Protein AF-A0AAW1WC44-F1 (afdb_monomer_lite)

Radius of gyration: 23.89 Å; chains: 1; bounding box: 43×51×65 Å

Secondary structure (DSSP, 8-state):
-GGGGS-GGGTTTSTT-TTSHHHHHHHHHHHHHHHH-GGGGGSTTT-SHHHHHHHHHHHHHHHHHHHHHHHHHHHTT--SS--GGGGSTTHHHHHIIIIIS-PPPP-TTS---HHHHHHHHHHHHHTTTTHHHHHHTTTT--SSPPP--

Foldseek 3Di:
DQVVPDDCVQQLVPVLDCPTSNVVSVLVVLVVCQVVVPPLCVDCVRNSNNCSVVVSVVCNVPVNVVSVVQVVCVVVVNHPDHDCLCVALLVLVVCCLCPVLVQDDDDPVDPDDPVVSVVSVVVCVVVVVCVVSVVSSCVPPPPDDDDPD

Organism: Rubus argutus (NCBI:txid59490)

pLDDT: mean 94.94, std 4.25, range [62.88, 98.38]

Sequence (149 aa):
MVVEREYLFAYIDDPCSATYPLMQRLRQVLVEHALTNGENERNANTSIFQKITAFEEELKTILPKEVESARAAYESGNAAIPNRIVECRSYPLYKFVREELGGEFLTGEKVRSPGEECDKVFTAMCQGNINDPILDCLSGWNGEPLPIC

Structure (mmCIF, N/CA/C/O backbone):
data_AF-A0AAW1WC44-F1
#
_entry.id   AF-A0AAW1WC44-F1
#
loop_
_atom_site.group_PDB
_atom_site.id
_atom_site.type_symbol
_atom_site.label_atom_id
_atom_site.label_alt_id
_atom_site.label_comp_id
_atom_site.label_asym_id
_atom_site.label_entity_id
_atom_site.label_seq_id
_atom_site.pdbx_PDB_ins_code
_atom_site.Cartn_x
_atom_site.Cartn_y
_atom_site.Cartn_z
_atom_site.occupancy
_atom_site.B_iso_or_equiv
_atom_site.auth_seq_id
_atom_site.auth_comp_id
_atom_site.auth_asym_id
_atom_site.auth_atom_id
_atom_site.pdbx_PDB_model_num
ATOM 1 N N . MET A 1 1 ? 11.957 -11.197 -10.329 1.00 62.88 1 MET A N 1
ATOM 2 C CA . MET A 1 1 ? 11.967 -10.099 -11.327 1.00 62.88 1 MET A CA 1
ATOM 3 C C . MET A 1 1 ? 12.592 -8.847 -10.704 1.00 62.88 1 MET A C 1
ATOM 5 O O . MET A 1 1 ? 12.589 -8.761 -9.485 1.00 62.88 1 MET A O 1
ATOM 9 N N . VAL A 1 2 ? 13.153 -7.902 -11.478 1.00 79.38 2 VAL A N 1
ATOM 10 C CA . VAL A 1 2 ? 13.825 -6.684 -10.945 1.00 79.38 2 VAL A CA 1
ATOM 11 C C . VAL A 1 2 ? 12.949 -5.938 -9.936 1.00 79.38 2 VAL A C 1
ATOM 13 O O . VAL A 1 2 ? 13.399 -5.617 -8.846 1.00 79.38 2 VAL A O 1
ATOM 16 N N . VAL A 1 3 ? 11.673 -5.768 -10.278 1.00 88.31 3 VAL A N 1
ATOM 17 C CA . VAL A 1 3 ? 10.680 -5.052 -9.467 1.00 88.31 3 VAL A CA 1
ATOM 18 C C . VAL A 1 3 ? 10.415 -5.730 -8.115 1.00 88.31 3 VAL A C 1
ATOM 20 O O . VAL A 1 3 ? 10.217 -5.046 -7.123 1.00 88.31 3 VAL A O 1
ATOM 23 N N . GLU A 1 4 ? 10.470 -7.064 -8.037 1.00 88.88 4 GLU A N 1
ATOM 24 C CA . GLU A 1 4 ? 10.186 -7.821 -6.800 1.00 88.88 4 GLU A CA 1
ATOM 25 C C . GLU A 1 4 ? 11.280 -7.679 -5.735 1.00 88.88 4 GLU A C 1
ATOM 27 O O . GLU A 1 4 ? 11.060 -8.019 -4.575 1.00 88.88 4 GLU A O 1
ATOM 32 N N . ARG A 1 5 ? 12.478 -7.239 -6.134 1.00 90.75 5 ARG A N 1
ATOM 33 C CA . ARG A 1 5 ? 13.624 -7.060 -5.231 1.00 90.75 5 ARG A CA 1
ATOM 34 C C . ARG A 1 5 ? 13.776 -5.623 -4.745 1.00 90.75 5 ARG A C 1
ATOM 36 O O . ARG A 1 5 ? 14.633 -5.373 -3.904 1.00 90.75 5 ARG A O 1
ATOM 43 N N . GLU A 1 6 ? 12.972 -4.706 -5.270 1.00 93.06 6 GLU A N 1
ATOM 44 C CA . GLU A 1 6 ? 13.013 -3.295 -4.911 1.00 93.06 6 GLU A CA 1
ATOM 45 C C . GLU A 1 6 ? 11.878 -2.959 -3.944 1.00 93.06 6 GLU A C 1
ATOM 47 O O . GLU A 1 6 ? 10.740 -3.410 -4.091 1.00 93.06 6 GLU A O 1
ATOM 52 N N . TYR A 1 7 ? 12.183 -2.145 -2.936 1.00 95.31 7 TYR A N 1
ATOM 53 C CA . TYR A 1 7 ? 11.177 -1.690 -1.985 1.00 95.31 7 TYR A CA 1
ATOM 54 C C . TYR A 1 7 ? 10.245 -0.677 -2.659 1.00 95.31 7 TYR A C 1
ATOM 56 O O . TYR A 1 7 ? 10.695 0.383 -3.086 1.00 95.31 7 TYR A O 1
ATOM 64 N N . LEU A 1 8 ? 8.943 -0.981 -2.716 1.00 95.69 8 LEU A N 1
ATOM 65 C CA . LEU A 1 8 ? 7.930 -0.149 -3.384 1.00 95.69 8 LEU A CA 1
ATOM 66 C C . LEU A 1 8 ? 7.976 1.321 -2.932 1.00 95.69 8 LEU A C 1
ATOM 68 O O . LEU A 1 8 ? 8.073 2.231 -3.750 1.00 95.69 8 LEU A O 1
ATOM 72 N N . PHE A 1 9 ? 7.977 1.557 -1.619 1.00 96.38 9 PHE A N 1
ATOM 73 C CA . PHE A 1 9 ? 7.971 2.908 -1.048 1.00 96.38 9 PHE A CA 1
ATOM 74 C C . PHE A 1 9 ? 9.294 3.674 -1.201 1.00 96.38 9 PHE A C 1
ATOM 76 O O . PHE A 1 9 ? 9.379 4.810 -0.756 1.00 96.38 9 PHE A O 1
ATOM 83 N N . ALA A 1 10 ? 10.322 3.077 -1.813 1.00 97.00 10 ALA A N 1
ATOM 84 C CA . ALA A 1 10 ? 11.554 3.782 -2.157 1.00 97.00 10 ALA A CA 1
ATOM 85 C C . ALA A 1 10 ? 11.477 4.499 -3.516 1.00 97.00 10 ALA A C 1
ATOM 87 O O . ALA A 1 10 ? 12.437 5.171 -3.889 1.00 97.00 10 ALA A O 1
ATOM 88 N N . TYR A 1 11 ? 10.394 4.303 -4.280 1.00 96.75 11 TYR A N 1
ATOM 89 C CA . TYR A 1 11 ? 10.230 4.953 -5.579 1.00 96.75 11 TYR A CA 1
ATOM 90 C C . TYR A 1 11 ? 8.806 5.383 -5.935 1.00 96.75 11 TYR A C 1
ATOM 92 O O . TYR A 1 11 ? 8.640 6.135 -6.885 1.00 96.75 11 TYR A O 1
ATOM 100 N N . ILE A 1 12 ? 7.770 4.861 -5.274 1.00 97.19 12 ILE A N 1
ATOM 101 C CA . ILE A 1 12 ? 6.393 4.956 -5.784 1.00 97.19 12 ILE A CA 1
ATOM 102 C C . ILE A 1 12 ? 5.801 6.375 -5.789 1.00 97.19 12 ILE A C 1
ATOM 104 O O . ILE A 1 12 ? 4.823 6.610 -6.491 1.00 97.19 12 ILE A O 1
ATOM 108 N N . ASP A 1 13 ? 6.380 7.311 -5.036 1.00 96.19 13 ASP A N 1
ATOM 109 C CA . ASP A 1 13 ? 6.012 8.730 -5.042 1.00 96.19 13 ASP A CA 1
ATOM 110 C C . ASP A 1 13 ? 6.471 9.464 -6.316 1.00 96.19 13 ASP A C 1
ATOM 112 O O . ASP A 1 13 ? 5.796 10.389 -6.763 1.00 96.19 13 ASP A O 1
ATOM 116 N N . ASP A 1 14 ? 7.556 9.004 -6.947 1.00 97.25 14 ASP A N 1
ATOM 117 C CA . ASP A 1 14 ? 7.973 9.399 -8.298 1.00 97.25 14 ASP A CA 1
ATOM 118 C C . ASP A 1 14 ? 8.565 8.184 -9.048 1.00 97.25 14 ASP A C 1
ATOM 120 O O . ASP A 1 14 ? 9.789 8.024 -9.164 1.00 97.25 14 ASP A O 1
ATOM 124 N N . PRO A 1 15 ? 7.712 7.279 -9.572 1.00 96.31 15 PRO A N 1
ATOM 125 C CA . PRO A 1 15 ? 8.136 5.959 -10.038 1.00 96.31 15 PRO A CA 1
ATOM 126 C C . PRO A 1 15 ? 9.033 6.000 -11.279 1.00 96.31 15 PRO A C 1
ATOM 128 O O . PRO A 1 15 ? 9.680 5.003 -11.605 1.00 96.31 15 PRO A O 1
ATOM 131 N N . CYS A 1 16 ? 9.100 7.140 -11.968 1.00 96.69 16 CYS A N 1
ATOM 132 C CA . CYS A 1 16 ? 9.930 7.321 -13.153 1.00 96.69 16 CYS A CA 1
ATOM 133 C C . CYS A 1 16 ? 11.116 8.271 -12.932 1.00 96.69 16 CYS A C 1
ATOM 135 O O . CYS A 1 16 ? 11.813 8.612 -13.896 1.00 96.69 16 CYS A O 1
ATOM 137 N N . SER A 1 17 ? 11.394 8.652 -11.682 1.00 96.94 17 SER A N 1
ATOM 138 C CA . SER A 1 17 ? 12.595 9.400 -11.328 1.00 96.94 17 SER A CA 1
ATOM 139 C C . SER A 1 17 ? 13.858 8.631 -11.718 1.00 96.94 17 SER A C 1
ATOM 141 O O . SER A 1 17 ? 14.072 7.480 -11.333 1.00 96.94 17 SER A O 1
ATOM 143 N N . ALA A 1 18 ? 14.756 9.292 -12.451 1.00 94.38 18 ALA A N 1
ATOM 144 C CA . ALA A 1 18 ? 16.023 8.701 -12.878 1.00 94.38 18 ALA A CA 1
ATOM 145 C C . ALA A 1 18 ? 16.987 8.413 -11.710 1.00 94.38 18 ALA A C 1
ATOM 147 O O . ALA A 1 18 ? 17.933 7.638 -11.878 1.00 94.38 18 ALA A O 1
ATOM 148 N N . THR A 1 19 ? 16.775 9.044 -10.551 1.00 95.12 19 THR A N 1
ATOM 149 C CA . THR A 1 19 ? 17.585 8.844 -9.343 1.00 95.12 19 THR A CA 1
ATOM 150 C C . THR A 1 19 ? 17.009 7.775 -8.419 1.00 95.12 19 THR A C 1
ATOM 152 O O . THR A 1 19 ? 17.685 7.390 -7.466 1.00 95.12 19 THR A O 1
ATOM 155 N N . TYR A 1 20 ? 15.803 7.272 -8.699 1.00 97.25 20 TYR A N 1
ATOM 156 C CA . TYR A 1 20 ? 15.144 6.267 -7.874 1.00 97.25 20 TYR A CA 1
ATOM 157 C C . TYR A 1 20 ? 15.485 4.833 -8.295 1.00 97.25 20 TYR A C 1
ATOM 159 O O . TYR A 1 20 ? 15.812 4.583 -9.464 1.00 97.25 20 TYR A O 1
ATOM 167 N N . PRO A 1 21 ? 15.403 3.868 -7.353 1.00 96.50 21 PRO A N 1
ATOM 168 C CA . PRO A 1 21 ? 15.865 2.504 -7.587 1.00 96.50 21 PRO A CA 1
ATOM 169 C C . PRO A 1 21 ? 15.198 1.821 -8.782 1.00 96.50 21 PRO A C 1
ATOM 171 O O . PRO A 1 21 ? 15.879 1.121 -9.529 1.00 96.50 21 PRO A O 1
ATOM 174 N N . LEU A 1 22 ? 13.903 2.059 -9.025 1.00 96.25 22 LEU A N 1
ATOM 175 C CA . LEU A 1 22 ? 13.181 1.404 -10.117 1.00 96.25 22 LEU A CA 1
ATOM 176 C C . LEU A 1 22 ? 13.819 1.698 -11.485 1.00 96.25 22 LEU A C 1
ATOM 178 O O . LEU A 1 22 ? 14.224 0.771 -12.188 1.00 96.25 22 LEU A O 1
ATOM 182 N N . MET A 1 23 ? 13.971 2.975 -11.845 1.00 96.12 23 MET A N 1
ATOM 183 C CA . MET A 1 23 ? 14.546 3.358 -13.140 1.00 96.12 23 MET A CA 1
ATOM 184 C C . MET A 1 23 ? 16.027 2.994 -13.247 1.00 96.12 23 MET A C 1
ATOM 186 O O . MET A 1 23 ? 16.470 2.539 -14.302 1.00 96.12 23 MET A O 1
ATOM 190 N N . GLN A 1 24 ? 16.796 3.137 -12.163 1.00 95.25 24 GLN A N 1
ATOM 191 C CA . GLN A 1 24 ? 18.207 2.738 -12.142 1.00 95.25 24 GLN A CA 1
ATOM 192 C C . GLN A 1 24 ? 18.376 1.246 -12.432 1.00 95.25 24 GLN A C 1
ATOM 194 O O . GLN A 1 24 ? 19.228 0.863 -13.234 1.00 95.25 24 GLN A O 1
ATOM 199 N N . ARG A 1 25 ? 17.545 0.403 -11.813 1.00 95.25 25 ARG A N 1
ATOM 200 C CA . ARG A 1 25 ? 17.623 -1.052 -11.947 1.00 95.25 25 ARG A CA 1
ATOM 201 C C . ARG A 1 25 ? 17.092 -1.555 -13.275 1.00 95.25 25 ARG A C 1
ATOM 203 O O . ARG A 1 25 ? 17.718 -2.429 -13.868 1.00 95.25 25 ARG A O 1
ATOM 210 N N . LEU A 1 26 ? 15.984 -0.997 -13.766 1.00 95.56 26 LEU A N 1
ATOM 211 C CA . LEU A 1 26 ? 15.480 -1.315 -15.103 1.00 95.56 26 LEU A CA 1
ATOM 212 C C . LEU A 1 26 ? 16.537 -0.991 -16.163 1.00 95.56 26 LEU A C 1
ATOM 214 O O . LEU A 1 26 ? 16.865 -1.850 -16.982 1.00 95.56 26 LEU A O 1
ATOM 218 N N . ARG A 1 27 ? 17.148 0.198 -16.087 1.00 95.50 27 ARG A N 1
ATOM 219 C CA . ARG A 1 27 ? 18.246 0.583 -16.978 1.00 95.50 27 ARG A CA 1
ATOM 220 C C . ARG A 1 27 ? 19.442 -0.350 -16.844 1.00 95.50 27 ARG A C 1
ATOM 222 O O . ARG A 1 27 ? 19.947 -0.818 -17.859 1.00 95.50 27 ARG A O 1
ATOM 229 N N . GLN A 1 28 ? 19.880 -0.640 -15.618 1.00 94.69 28 GLN A N 1
ATOM 230 C CA . GLN A 1 28 ? 21.003 -1.543 -15.364 1.00 94.69 28 GLN A CA 1
ATOM 231 C C . GLN A 1 28 ? 20.781 -2.901 -16.040 1.00 94.69 28 GLN A C 1
ATOM 233 O O . GLN A 1 28 ? 21.649 -3.357 -16.778 1.00 94.69 28 GLN A O 1
ATOM 238 N N . VAL A 1 29 ? 19.608 -3.511 -15.854 1.00 95.19 29 VAL A N 1
ATOM 239 C CA . VAL A 1 29 ? 19.299 -4.814 -16.452 1.00 95.19 29 VAL A CA 1
ATOM 240 C C . VAL A 1 29 ? 19.276 -4.750 -17.974 1.00 95.19 29 VAL A C 1
ATOM 242 O O . VAL A 1 29 ? 19.832 -5.638 -18.617 1.00 95.19 29 VAL A O 1
ATOM 245 N N . LEU A 1 30 ? 18.691 -3.708 -18.568 1.00 95.12 30 LEU A N 1
ATOM 246 C CA . LEU A 1 30 ? 18.689 -3.550 -20.025 1.00 95.12 30 LEU A CA 1
ATOM 247 C C . LEU A 1 30 ? 20.104 -3.347 -20.586 1.00 95.12 30 LEU A C 1
ATOM 249 O O . LEU A 1 30 ? 20.437 -3.923 -21.619 1.00 95.12 30 LEU A O 1
ATOM 253 N N . VAL A 1 31 ? 20.956 -2.588 -19.892 1.00 95.50 31 VAL A N 1
ATOM 254 C CA . VAL A 1 31 ? 22.364 -2.396 -20.273 1.00 95.50 31 VAL A CA 1
ATOM 255 C C . VAL A 1 31 ? 23.150 -3.702 -20.150 1.00 95.50 31 VAL A C 1
ATOM 257 O O . VAL A 1 31 ? 23.874 -4.055 -21.075 1.00 95.50 31 VAL A O 1
ATOM 260 N N . GLU A 1 32 ? 22.991 -4.458 -19.062 1.00 94.81 32 GLU A N 1
ATOM 261 C CA . GLU A 1 32 ? 23.637 -5.768 -18.884 1.00 94.81 32 GLU A CA 1
ATOM 262 C C . GLU A 1 32 ? 23.239 -6.757 -19.995 1.00 94.81 32 GLU A C 1
ATOM 264 O O . GLU A 1 32 ? 24.090 -7.472 -20.536 1.00 94.81 32 GLU A O 1
ATOM 269 N N . HIS A 1 33 ? 21.966 -6.753 -20.404 1.00 94.06 33 HIS A N 1
ATOM 270 C CA . HIS A 1 33 ? 21.505 -7.558 -21.537 1.00 94.06 33 HIS A CA 1
ATOM 271 C C . HIS A 1 33 ? 22.083 -7.058 -22.865 1.00 94.06 33 HIS A C 1
ATOM 273 O O . HIS A 1 33 ? 22.531 -7.869 -23.669 1.00 94.06 33 HIS A O 1
ATOM 279 N N . ALA A 1 34 ? 22.149 -5.743 -23.088 1.00 93.75 34 ALA A N 1
ATOM 280 C CA . ALA A 1 34 ? 22.760 -5.179 -24.292 1.00 93.75 34 ALA A CA 1
ATOM 281 C C . ALA A 1 34 ? 24.247 -5.562 -24.421 1.00 93.75 34 ALA A C 1
ATOM 283 O O . ALA A 1 34 ? 24.699 -5.945 -25.499 1.00 93.75 34 ALA A O 1
ATOM 284 N N . LEU A 1 35 ? 25.001 -5.542 -23.314 1.00 92.88 35 LEU A N 1
ATOM 285 C CA . LEU A 1 35 ? 26.416 -5.936 -23.284 1.00 92.88 35 LEU A CA 1
ATOM 286 C C . LEU A 1 35 ? 26.640 -7.416 -23.631 1.00 92.88 35 LEU A C 1
ATOM 288 O O . LEU A 1 35 ? 27.712 -7.779 -24.112 1.00 92.88 35 LEU A O 1
ATOM 292 N N . THR A 1 36 ? 25.637 -8.267 -23.411 1.00 94.44 36 THR A N 1
ATOM 293 C CA . THR A 1 36 ? 25.692 -9.709 -23.702 1.00 94.44 36 THR A CA 1
ATOM 294 C C . THR A 1 36 ? 24.989 -10.094 -25.013 1.00 94.44 36 THR A C 1
ATOM 296 O O . THR A 1 36 ? 25.030 -11.259 -25.404 1.00 94.44 36 THR A O 1
ATOM 299 N N . ASN A 1 37 ? 24.416 -9.127 -25.746 1.00 91.81 37 ASN A N 1
ATOM 300 C CA . ASN A 1 37 ? 23.620 -9.348 -26.964 1.00 91.81 37 ASN A CA 1
ATOM 301 C C . ASN A 1 37 ? 24.461 -9.581 -28.247 1.00 91.81 37 ASN A C 1
ATOM 303 O O . ASN A 1 37 ? 23.923 -9.909 -29.306 1.00 91.81 37 ASN A O 1
ATOM 307 N N . GLY A 1 38 ? 25.792 -9.453 -28.173 1.00 91.06 38 GLY A N 1
ATOM 308 C CA . GLY A 1 38 ? 26.721 -9.849 -29.242 1.00 91.06 38 GLY A CA 1
ATOM 309 C C . GLY A 1 38 ? 26.478 -9.153 -30.591 1.00 91.06 38 GLY A C 1
ATOM 310 O O . GLY A 1 38 ? 26.306 -7.938 -30.657 1.00 91.06 38 GLY A O 1
ATOM 311 N N . GLU A 1 39 ? 26.472 -9.921 -31.688 1.00 88.25 39 GLU A N 1
ATOM 312 C CA . GLU A 1 39 ? 26.267 -9.397 -33.054 1.00 88.25 39 GLU A CA 1
ATOM 313 C C . GLU A 1 39 ? 24.872 -8.782 -33.265 1.00 88.25 39 GLU A C 1
ATOM 315 O O . GLU A 1 39 ? 24.722 -7.868 -34.077 1.00 88.25 39 GLU A O 1
ATOM 320 N N . ASN A 1 40 ? 23.861 -9.208 -32.498 1.00 87.19 40 ASN A N 1
ATOM 321 C CA . ASN A 1 40 ? 22.516 -8.628 -32.571 1.00 87.19 40 ASN A CA 1
ATOM 322 C C . ASN A 1 40 ? 22.498 -7.165 -32.110 1.00 87.19 40 ASN A C 1
ATOM 324 O O . ASN A 1 40 ? 21.632 -6.402 -32.534 1.00 87.19 40 ASN A O 1
ATOM 328 N N . GLU A 1 41 ? 23.467 -6.737 -31.301 1.00 91.94 41 GLU A N 1
ATOM 329 C CA . GLU A 1 41 ? 23.567 -5.343 -30.870 1.00 91.94 41 GLU A CA 1
ATOM 330 C C . GLU A 1 41 ? 24.036 -4.410 -32.001 1.00 91.94 41 GLU A C 1
ATOM 332 O O . GLU A 1 41 ? 23.794 -3.206 -31.957 1.00 91.94 41 GLU A O 1
ATOM 337 N N . ARG A 1 42 ? 24.663 -4.952 -33.059 1.00 84.25 42 ARG A N 1
ATOM 338 C CA . ARG A 1 42 ? 25.130 -4.170 -34.220 1.00 84.25 42 ARG A CA 1
ATOM 339 C C . ARG A 1 42 ? 24.018 -3.824 -35.205 1.00 84.25 42 ARG A C 1
ATOM 341 O O . ARG A 1 42 ? 24.182 -2.915 -36.016 1.00 84.25 42 ARG A O 1
ATOM 348 N N . ASN A 1 43 ? 22.903 -4.547 -35.160 1.00 88.44 43 ASN A N 1
ATOM 349 C CA . ASN A 1 43 ? 21.743 -4.275 -35.995 1.00 88.44 43 ASN A CA 1
ATOM 350 C C . ASN A 1 43 ? 20.735 -3.436 -35.202 1.00 88.44 43 ASN A C 1
ATOM 352 O O . ASN A 1 43 ? 20.237 -3.865 -34.165 1.00 88.44 43 ASN A O 1
ATOM 356 N N . ALA A 1 44 ? 20.402 -2.251 -35.714 1.00 84.12 44 ALA A N 1
ATOM 357 C CA . ALA A 1 44 ? 19.487 -1.313 -35.062 1.00 84.12 44 ALA A CA 1
ATOM 358 C C . ALA A 1 44 ? 18.109 -1.923 -34.732 1.00 84.12 44 ALA A C 1
ATOM 360 O O . ALA A 1 44 ? 17.484 -1.563 -33.737 1.00 84.12 44 ALA A O 1
ATOM 361 N N . ASN A 1 45 ? 17.646 -2.900 -35.519 1.00 87.69 45 ASN A N 1
ATOM 362 C CA . ASN A 1 45 ? 16.360 -3.559 -35.283 1.00 87.69 45 ASN A CA 1
ATOM 363 C C . ASN A 1 45 ? 16.381 -4.491 -34.058 1.00 87.69 45 ASN A C 1
ATOM 365 O O . ASN A 1 45 ? 15.339 -4.716 -33.432 1.00 87.69 45 ASN A O 1
ATOM 369 N N . THR A 1 46 ? 17.553 -5.023 -33.706 1.00 87.31 46 THR A N 1
ATOM 370 C CA . THR A 1 46 ? 17.757 -6.001 -32.623 1.00 87.31 46 THR A CA 1
ATOM 371 C C . THR A 1 46 ? 18.579 -5.458 -31.453 1.00 87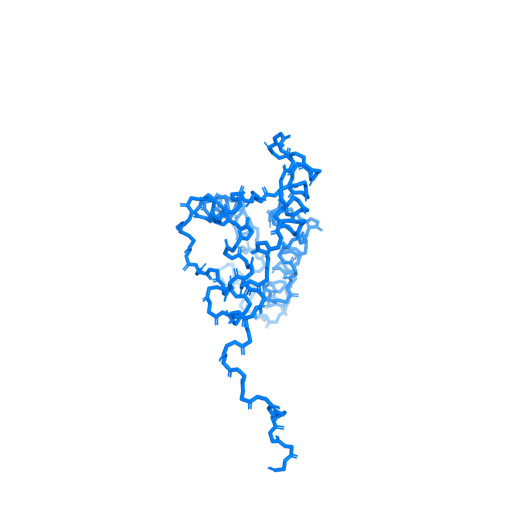.31 46 THR A C 1
ATOM 373 O O . THR A 1 46 ? 18.664 -6.127 -30.425 1.00 87.31 46 THR A O 1
ATOM 376 N N . SER A 1 47 ? 19.134 -4.249 -31.581 1.00 92.44 47 SER A N 1
ATOM 377 C CA . SER A 1 47 ? 19.850 -3.548 -30.516 1.00 92.44 47 SER A CA 1
ATOM 378 C C . SER A 1 47 ? 18.926 -3.264 -29.337 1.00 92.44 47 SER A C 1
ATOM 380 O O . SER A 1 47 ? 17.847 -2.683 -29.489 1.00 92.44 47 SER A O 1
ATOM 382 N N . ILE A 1 48 ? 19.364 -3.678 -28.150 1.00 93.50 48 ILE A N 1
ATOM 383 C CA . ILE A 1 48 ? 18.673 -3.396 -26.892 1.00 93.50 48 ILE A CA 1
ATOM 384 C C . ILE A 1 48 ? 19.023 -1.981 -26.442 1.00 93.50 48 ILE A C 1
ATOM 386 O O . ILE A 1 48 ? 18.128 -1.230 -26.059 1.00 93.50 48 ILE A O 1
ATOM 390 N N . PHE A 1 49 ? 20.296 -1.584 -26.550 1.00 92.81 49 PHE A N 1
ATOM 391 C CA . PHE A 1 49 ? 20.785 -0.291 -26.074 1.00 92.81 49 PHE A CA 1
ATOM 392 C C . PHE A 1 49 ? 20.062 0.880 -26.747 1.00 92.81 49 PHE A C 1
ATOM 394 O O . PHE A 1 49 ? 19.642 1.820 -26.074 1.00 92.81 49 PHE A O 1
ATOM 401 N N . GLN A 1 50 ? 19.834 0.793 -28.062 1.00 92.25 50 GLN A N 1
ATOM 402 C CA . GLN A 1 50 ? 19.109 1.822 -28.815 1.00 92.25 50 GLN A CA 1
ATOM 403 C C . GLN A 1 50 ? 17.629 1.938 -28.413 1.00 92.25 50 GLN A C 1
ATOM 405 O O . GLN A 1 50 ? 17.026 2.991 -28.608 1.00 92.25 50 GLN A O 1
ATOM 410 N N . LYS A 1 51 ? 17.040 0.886 -27.829 1.00 94.94 51 LYS A N 1
ATOM 411 C CA . LYS A 1 51 ? 15.631 0.861 -27.405 1.00 94.94 51 LYS A CA 1
ATOM 412 C C . LYS A 1 51 ? 15.416 1.318 -25.963 1.00 94.94 51 LYS A C 1
ATOM 414 O O . LYS A 1 51 ? 14.277 1.601 -25.606 1.00 94.94 51 LYS A O 1
ATOM 419 N N . ILE A 1 52 ? 16.473 1.436 -25.150 1.00 94.81 52 ILE A N 1
ATOM 420 C CA . ILE A 1 52 ? 16.365 1.824 -23.731 1.00 94.81 52 ILE A CA 1
ATOM 421 C C . ILE A 1 52 ? 15.662 3.174 -23.588 1.00 94.81 52 ILE A C 1
ATOM 423 O O . ILE A 1 52 ? 14.716 3.289 -22.817 1.00 94.81 52 ILE A O 1
ATOM 427 N N . THR A 1 53 ? 16.073 4.185 -24.359 1.00 94.81 53 THR A N 1
ATOM 428 C CA . THR A 1 53 ? 15.464 5.520 -24.280 1.00 94.81 53 THR A CA 1
ATOM 429 C C . THR A 1 53 ? 13.984 5.491 -24.650 1.00 94.81 53 THR A C 1
ATOM 431 O O . THR A 1 53 ? 13.177 6.080 -23.943 1.00 94.81 53 THR A O 1
ATOM 434 N N . ALA A 1 54 ? 13.612 4.773 -25.714 1.00 95.81 54 ALA A N 1
ATOM 435 C CA . ALA A 1 54 ? 12.211 4.648 -26.114 1.00 95.81 54 ALA A CA 1
ATOM 436 C C . ALA A 1 54 ? 11.369 3.958 -25.028 1.00 95.81 54 ALA A C 1
ATOM 438 O O . ALA A 1 54 ? 10.289 4.438 -24.701 1.00 95.81 54 ALA A O 1
ATOM 439 N N . PHE A 1 55 ? 11.898 2.890 -24.423 1.00 96.06 55 PHE A N 1
ATOM 440 C CA . PHE A 1 55 ? 11.259 2.199 -23.304 1.00 96.06 55 PHE A CA 1
ATOM 441 C C . PHE A 1 55 ? 11.069 3.111 -22.084 1.00 96.06 55 PHE A C 1
ATOM 443 O O . PHE A 1 55 ? 9.983 3.150 -21.514 1.00 96.06 55 PHE A O 1
ATOM 450 N N . GLU A 1 56 ? 12.102 3.858 -21.679 1.00 96.25 56 GLU A N 1
ATOM 451 C CA . GLU A 1 56 ? 12.007 4.766 -20.530 1.00 96.25 56 GLU A CA 1
ATOM 452 C C . GLU A 1 56 ? 10.995 5.893 -20.766 1.00 96.25 56 GLU A C 1
ATOM 454 O O . GLU A 1 56 ? 10.253 6.243 -19.849 1.00 96.25 56 GLU A O 1
ATOM 459 N N . GLU A 1 57 ? 10.944 6.452 -21.978 1.00 96.81 57 GLU A N 1
ATOM 460 C CA . GLU A 1 57 ? 9.963 7.480 -22.335 1.00 96.81 57 GLU A CA 1
ATOM 461 C C . GLU A 1 57 ? 8.537 6.924 -22.360 1.00 96.81 57 GLU A C 1
ATOM 463 O O . GLU A 1 57 ? 7.633 7.533 -21.794 1.00 96.81 57 GLU A O 1
ATOM 468 N N . GLU A 1 58 ? 8.319 5.738 -22.929 1.00 97.12 58 GLU A N 1
ATOM 469 C CA . GLU A 1 58 ? 7.000 5.101 -22.914 1.00 97.12 58 GLU A CA 1
ATOM 470 C C . GLU A 1 58 ? 6.550 4.792 -21.477 1.00 97.12 58 GLU A C 1
ATOM 472 O O . GLU A 1 58 ? 5.432 5.138 -21.083 1.00 97.12 58 GLU A O 1
ATOM 477 N N . LEU A 1 59 ? 7.449 4.255 -20.646 1.00 96.88 59 LEU A N 1
ATOM 478 C CA . LEU A 1 59 ? 7.165 3.955 -19.245 1.00 96.88 59 LEU A CA 1
ATOM 479 C C . LEU A 1 59 ? 6.777 5.214 -18.456 1.00 96.88 59 LEU A C 1
ATOM 481 O O . LEU A 1 59 ? 5.797 5.177 -17.712 1.00 96.88 59 LEU A O 1
ATOM 485 N N . LYS A 1 60 ? 7.467 6.344 -18.674 1.00 96.88 60 LYS A N 1
ATOM 486 C CA . LYS A 1 60 ? 7.127 7.650 -18.073 1.00 96.88 60 LYS A CA 1
ATOM 487 C C . LYS A 1 60 ? 5.717 8.124 -18.416 1.00 96.88 60 LYS A C 1
ATOM 489 O O . LYS A 1 60 ? 5.098 8.818 -17.614 1.00 96.88 60 LYS A O 1
ATOM 494 N N . THR A 1 61 ? 5.194 7.768 -19.590 1.00 96.88 61 THR A N 1
ATOM 495 C CA . THR A 1 61 ? 3.850 8.202 -20.011 1.00 96.88 61 THR A CA 1
ATOM 496 C C . THR A 1 61 ? 2.712 7.376 -19.408 1.00 96.88 61 THR A C 1
ATOM 498 O O . THR A 1 61 ? 1.583 7.877 -19.317 1.00 96.88 61 THR A O 1
ATOM 501 N N . ILE A 1 62 ? 3.001 6.133 -19.005 1.00 97.75 62 ILE A N 1
ATOM 502 C CA . ILE A 1 62 ? 2.008 5.141 -18.572 1.00 97.75 62 ILE A CA 1
ATOM 503 C C . ILE A 1 62 ? 2.076 4.916 -17.060 1.00 97.75 62 ILE A C 1
ATOM 505 O O . ILE A 1 62 ? 1.061 5.042 -16.375 1.00 97.75 62 ILE A O 1
ATOM 509 N N . LEU A 1 63 ? 3.263 4.620 -16.523 1.00 97.25 63 LEU A N 1
ATOM 510 C CA . LEU A 1 63 ? 3.424 4.112 -15.160 1.00 97.25 63 LEU A CA 1
ATOM 511 C C . LEU A 1 63 ? 2.846 5.041 -14.077 1.00 97.25 63 LEU A C 1
ATOM 513 O O . LEU A 1 63 ? 2.128 4.527 -13.222 1.00 97.25 63 LEU A O 1
ATOM 517 N N . PRO A 1 64 ? 3.047 6.375 -14.104 1.00 97.94 64 PRO A N 1
ATOM 518 C CA . PRO A 1 64 ? 2.455 7.252 -13.091 1.00 97.94 64 PRO A CA 1
ATOM 519 C C . PRO A 1 64 ? 0.920 7.187 -13.054 1.00 97.94 64 PRO A C 1
ATOM 521 O O . PRO A 1 64 ? 0.323 7.227 -11.982 1.00 97.94 64 PRO A O 1
ATOM 524 N N . LYS A 1 65 ? 0.269 7.033 -14.216 1.00 97.62 65 LYS A N 1
ATOM 525 C CA . LYS A 1 65 ? -1.198 6.947 -14.313 1.00 97.62 65 LYS A CA 1
ATOM 526 C C . LYS A 1 65 ? -1.724 5.620 -13.782 1.00 97.62 65 LYS A C 1
ATOM 528 O O . LYS A 1 65 ? -2.753 5.600 -13.110 1.00 97.62 65 LYS A O 1
ATOM 533 N N . GLU A 1 66 ? -1.024 4.527 -14.071 1.00 97.81 66 GLU A N 1
ATOM 534 C CA . GLU A 1 66 ? -1.372 3.198 -13.561 1.00 97.81 66 GLU A CA 1
ATOM 535 C C . GLU A 1 66 ? -1.206 3.123 -12.037 1.00 97.81 66 GLU A C 1
ATOM 537 O O . GLU A 1 66 ? -2.072 2.587 -11.348 1.00 97.81 66 GLU A O 1
ATOM 542 N N . VAL A 1 67 ? -0.138 3.723 -11.496 1.00 97.38 67 VAL A N 1
ATOM 543 C CA . VAL A 1 67 ? 0.095 3.816 -10.045 1.00 97.38 67 VAL A CA 1
ATOM 544 C C . VAL A 1 67 ? -1.026 4.593 -9.357 1.00 97.38 67 VAL A C 1
ATOM 546 O O . VAL A 1 67 ? -1.597 4.102 -8.382 1.00 97.38 67 VAL A O 1
ATOM 549 N N . GLU A 1 68 ? -1.384 5.763 -9.886 1.00 96.50 68 GLU A N 1
ATOM 550 C CA . GLU A 1 68 ? -2.468 6.575 -9.327 1.00 96.50 68 GLU A CA 1
ATOM 551 C C . GLU A 1 68 ? -3.820 5.853 -9.412 1.00 96.50 68 GLU A C 1
ATOM 553 O O . GLU A 1 68 ? -4.579 5.811 -8.445 1.00 96.50 68 GLU A O 1
ATOM 558 N N . SER A 1 69 ? -4.097 5.191 -10.538 1.00 97.06 69 SER A N 1
ATOM 559 C CA . SER A 1 69 ? -5.326 4.410 -10.718 1.00 97.06 69 SER A CA 1
ATOM 560 C C . SER A 1 69 ? -5.414 3.249 -9.723 1.00 97.06 69 SER A C 1
ATOM 562 O O . SER A 1 69 ? -6.475 3.005 -9.146 1.00 97.06 69 SER A O 1
ATOM 564 N N . ALA A 1 70 ? -4.300 2.556 -9.469 1.00 97.06 70 ALA A N 1
ATOM 565 C CA . ALA A 1 70 ? -4.234 1.494 -8.470 1.00 97.06 70 ALA A CA 1
ATOM 566 C C . ALA A 1 70 ? -4.448 2.029 -7.043 1.00 97.06 70 ALA A C 1
ATOM 568 O O . ALA A 1 70 ? -5.148 1.394 -6.249 1.00 97.06 70 ALA A O 1
ATOM 569 N N . ARG A 1 71 ? -3.897 3.207 -6.721 1.00 95.62 71 ARG A N 1
ATOM 570 C CA . ARG A 1 71 ? -4.118 3.875 -5.431 1.00 95.62 71 ARG A CA 1
ATOM 571 C C . ARG A 1 71 ? -5.582 4.278 -5.245 1.00 95.62 71 ARG A C 1
ATOM 573 O O . ARG A 1 71 ? -6.170 3.943 -4.220 1.00 95.62 71 ARG A O 1
ATOM 580 N N . ALA A 1 72 ? -6.203 4.892 -6.248 1.00 96.00 72 ALA A N 1
ATOM 581 C CA . ALA A 1 72 ? -7.621 5.251 -6.213 1.00 96.00 72 ALA A CA 1
ATOM 582 C C . ALA A 1 72 ? -8.538 4.016 -6.088 1.00 96.00 72 ALA A C 1
ATOM 584 O O . ALA A 1 72 ? -9.535 4.026 -5.357 1.00 96.00 72 ALA A O 1
ATOM 585 N N . ALA A 1 73 ? -8.191 2.912 -6.757 1.00 96.88 73 ALA A N 1
ATOM 586 C CA . ALA A 1 73 ? -8.894 1.641 -6.602 1.00 96.88 73 ALA A CA 1
ATOM 587 C C . ALA A 1 73 ? -8.789 1.110 -5.163 1.00 96.88 73 ALA A C 1
ATOM 589 O O . ALA A 1 73 ? -9.786 0.662 -4.600 1.00 96.88 73 ALA A O 1
ATOM 590 N N . TYR A 1 74 ? -7.614 1.217 -4.536 1.00 95.00 74 TYR A N 1
ATOM 591 C CA . TYR A 1 74 ? -7.430 0.854 -3.132 1.00 95.00 74 TYR A CA 1
ATOM 592 C C . TYR A 1 74 ? -8.267 1.727 -2.188 1.00 95.00 74 TYR A C 1
ATOM 594 O O . TYR A 1 74 ? -8.993 1.199 -1.347 1.00 95.00 74 TYR A O 1
ATOM 602 N N . GLU A 1 75 ? -8.226 3.048 -2.355 1.00 93.06 75 GLU A N 1
ATOM 603 C CA . GLU A 1 75 ? -8.952 3.993 -1.497 1.00 93.06 75 GLU A CA 1
ATOM 604 C C . GLU A 1 75 ? -10.479 3.881 -1.634 1.00 93.06 75 GLU A C 1
ATOM 606 O O . GLU A 1 75 ? -11.202 4.104 -0.663 1.00 93.06 75 GLU A O 1
ATOM 611 N N . SER A 1 76 ? -10.979 3.472 -2.805 1.00 93.75 76 SER A N 1
ATOM 612 C CA . SER A 1 76 ? -12.406 3.196 -3.041 1.00 93.75 76 SER A CA 1
ATOM 613 C C . SER A 1 76 ? -12.860 1.791 -2.618 1.00 93.75 76 SER A C 1
ATOM 615 O O . SER A 1 76 ? -14.028 1.452 -2.802 1.00 93.75 76 SER A O 1
ATOM 617 N N . GLY A 1 77 ? -11.963 0.966 -2.062 1.00 92.69 77 GLY A N 1
ATOM 618 C CA . GLY A 1 77 ? -12.267 -0.403 -1.629 1.00 92.69 77 GLY A CA 1
ATOM 619 C C . GLY A 1 77 ? -12.324 -1.442 -2.757 1.00 92.69 77 GLY A C 1
ATOM 620 O O . GLY A 1 77 ? -12.715 -2.579 -2.515 1.00 92.69 77 GLY A O 1
ATOM 621 N N . ASN A 1 78 ? -11.905 -1.082 -3.973 1.00 94.50 78 ASN A N 1
ATOM 622 C CA . ASN A 1 78 ? -11.912 -1.930 -5.172 1.00 94.50 78 ASN A CA 1
ATOM 623 C C . ASN A 1 78 ? -10.495 -2.361 -5.585 1.00 94.50 78 ASN A C 1
ATOM 625 O O . ASN A 1 78 ? -10.180 -2.458 -6.773 1.00 94.50 78 ASN A O 1
ATOM 629 N N . ALA A 1 79 ? -9.609 -2.579 -4.610 1.00 94.62 79 ALA A N 1
ATOM 630 C CA . ALA A 1 79 ? -8.242 -3.011 -4.876 1.00 94.62 79 ALA A CA 1
ATOM 631 C C . ALA A 1 79 ? -8.224 -4.336 -5.658 1.00 94.62 79 ALA A C 1
ATOM 633 O O . ALA A 1 79 ? -8.935 -5.279 -5.313 1.00 94.62 79 ALA A O 1
ATOM 634 N N . ALA A 1 80 ? -7.354 -4.436 -6.667 1.00 94.31 80 ALA A N 1
ATOM 635 C CA . ALA A 1 80 ? -7.204 -5.658 -7.465 1.00 94.31 80 ALA A CA 1
ATOM 636 C C . ALA A 1 80 ? -6.759 -6.870 -6.626 1.00 94.31 80 ALA A C 1
ATOM 638 O O . ALA A 1 80 ? -7.092 -8.010 -6.942 1.00 94.31 80 ALA A O 1
ATOM 639 N N . ILE A 1 81 ? -5.997 -6.616 -5.559 1.00 94.94 81 ILE A N 1
ATOM 640 C CA . ILE A 1 81 ? -5.558 -7.625 -4.599 1.00 94.94 81 ILE A CA 1
ATOM 641 C C . ILE A 1 81 ? -6.211 -7.290 -3.253 1.00 94.94 81 ILE A C 1
ATOM 643 O O . ILE A 1 81 ? -5.989 -6.186 -2.745 1.00 94.94 81 ILE A O 1
ATOM 647 N N . PRO A 1 82 ? -6.996 -8.208 -2.661 1.00 94.81 82 PRO A N 1
ATOM 648 C CA . PRO A 1 82 ? -7.657 -7.955 -1.390 1.00 94.81 82 PRO A CA 1
ATOM 649 C C . PRO A 1 82 ? -6.642 -7.828 -0.249 1.00 94.81 82 PRO A C 1
ATOM 651 O O . PRO A 1 82 ? -5.547 -8.401 -0.277 1.00 94.81 82 PRO A O 1
ATOM 654 N N . ASN A 1 83 ? -7.021 -7.086 0.792 1.00 96.38 83 ASN A N 1
ATOM 655 C CA . ASN A 1 83 ? -6.195 -6.955 1.983 1.00 96.38 83 ASN A CA 1
ATOM 656 C C . ASN A 1 83 ? -6.115 -8.301 2.722 1.00 96.38 83 ASN A C 1
ATOM 658 O O . ASN A 1 83 ? -7.116 -8.810 3.224 1.00 96.38 83 ASN A O 1
ATOM 662 N N . ARG A 1 84 ? -4.902 -8.848 2.840 1.00 97.56 84 ARG A N 1
ATOM 663 C CA . ARG A 1 84 ? -4.641 -10.159 3.460 1.00 97.56 84 ARG A CA 1
ATOM 664 C C . ARG A 1 84 ? -5.076 -10.250 4.919 1.00 97.56 84 ARG A C 1
ATOM 666 O O . ARG A 1 84 ? -5.263 -11.354 5.420 1.00 97.56 84 ARG A O 1
ATOM 673 N N . ILE A 1 85 ? -5.238 -9.115 5.604 1.00 97.69 85 ILE A N 1
ATOM 674 C CA . ILE A 1 85 ? -5.706 -9.103 6.992 1.00 97.69 85 ILE A CA 1
ATOM 675 C C . ILE A 1 85 ? -7.066 -9.787 7.147 1.00 97.69 85 ILE A C 1
ATOM 677 O O . ILE A 1 85 ? -7.298 -10.374 8.192 1.00 97.69 85 ILE A O 1
ATOM 681 N N . VAL A 1 86 ? -7.917 -9.773 6.112 1.00 96.00 86 VAL A N 1
ATOM 682 C CA . VAL A 1 86 ? -9.249 -10.407 6.117 1.00 96.00 86 VAL A CA 1
ATOM 683 C C . VAL A 1 86 ? -9.161 -11.928 6.293 1.00 96.00 86 VAL A C 1
ATOM 685 O O . VAL A 1 86 ? -10.059 -12.542 6.859 1.00 96.00 86 VAL A O 1
ATOM 688 N N . GLU A 1 87 ? -8.056 -12.539 5.867 1.00 96.38 87 GLU A N 1
ATOM 689 C CA . GLU A 1 87 ? -7.811 -13.983 5.979 1.00 96.38 87 GLU A CA 1
ATOM 690 C C . GLU A 1 87 ? -6.976 -14.351 7.219 1.00 96.38 87 GLU A C 1
ATOM 692 O O . GLU A 1 87 ? -6.597 -15.506 7.415 1.00 96.38 87 GLU A O 1
ATOM 697 N N . CYS A 1 88 ? -6.649 -13.376 8.068 1.00 97.62 88 CYS A N 1
ATOM 698 C CA . CYS A 1 88 ? -5.789 -13.575 9.228 1.00 97.62 88 CYS A CA 1
ATOM 699 C C . CYS A 1 88 ? -6.603 -13.769 10.512 1.00 97.62 88 CYS A C 1
ATOM 701 O O . CYS A 1 88 ? -7.639 -13.146 10.719 1.00 97.62 88 CYS A O 1
ATOM 703 N N . ARG A 1 89 ? -6.060 -14.548 11.459 1.00 97.50 89 ARG A N 1
ATOM 704 C CA . ARG A 1 89 ? -6.633 -14.670 12.816 1.00 97.50 89 ARG A CA 1
ATOM 705 C C . ARG A 1 89 ? -6.714 -13.331 13.551 1.00 97.50 89 ARG A C 1
ATOM 707 O O . ARG A 1 89 ? -7.556 -13.172 14.414 1.00 97.50 89 ARG A O 1
ATOM 714 N N . SER A 1 90 ? -5.864 -12.369 13.196 1.00 97.88 90 SER A N 1
ATOM 715 C CA . SER A 1 90 ? -5.868 -11.006 13.738 1.00 97.88 90 SER A CA 1
ATOM 716 C C . SER A 1 90 ? -6.920 -10.080 13.112 1.00 97.88 90 SER A C 1
ATOM 718 O O . SER A 1 90 ? -7.003 -8.916 13.511 1.00 97.88 90 SER A O 1
ATOM 720 N N . TYR A 1 91 ? -7.724 -10.557 12.151 1.00 98.31 91 TYR A N 1
ATOM 721 C CA . TYR A 1 91 ? -8.771 -9.755 11.514 1.00 98.31 91 TYR A CA 1
ATOM 722 C C . TYR A 1 91 ? -9.750 -9.102 12.504 1.00 98.31 91 TYR A C 1
ATOM 724 O O . TYR A 1 91 ? -10.028 -7.920 12.304 1.00 98.31 91 TYR A O 1
ATOM 732 N N . PRO A 1 92 ? -10.226 -9.767 13.582 1.00 98.38 92 PRO A N 1
ATOM 733 C CA . PRO A 1 92 ? -11.165 -9.155 14.525 1.00 98.38 92 PRO A CA 1
ATOM 734 C C . PRO A 1 92 ? -10.661 -7.829 15.107 1.00 98.38 92 PRO A C 1
ATOM 736 O O . PRO A 1 92 ? -11.414 -6.863 15.176 1.00 98.38 92 PRO A O 1
ATOM 739 N N . LEU A 1 93 ? -9.365 -7.726 15.425 1.00 98.12 93 LEU A N 1
ATOM 740 C CA . LEU A 1 93 ? -8.767 -6.476 15.907 1.00 98.12 93 LEU A CA 1
ATOM 741 C C . LEU A 1 93 ? -8.698 -5.393 14.830 1.00 98.12 93 LEU A C 1
ATOM 743 O O . LEU A 1 93 ? -8.981 -4.226 15.103 1.00 98.12 93 LEU A O 1
ATOM 747 N N . TYR A 1 94 ? -8.321 -5.762 13.604 1.00 98.12 94 TYR A N 1
ATOM 748 C CA . TYR A 1 94 ? -8.305 -4.814 12.490 1.00 98.12 94 TYR A CA 1
ATOM 749 C C . TYR A 1 94 ? -9.712 -4.288 12.205 1.00 98.12 94 TYR A C 1
ATOM 751 O O . TYR A 1 94 ? -9.898 -3.079 12.087 1.00 98.12 94 TYR A O 1
ATOM 759 N N . LYS A 1 95 ? -10.696 -5.189 12.145 1.00 97.81 95 LYS A N 1
ATOM 760 C CA . LYS A 1 95 ? -12.107 -4.877 11.940 1.00 97.81 95 LYS A CA 1
ATOM 761 C C . LYS A 1 95 ? -12.650 -3.972 13.044 1.00 97.81 95 LYS A C 1
ATOM 763 O O . LYS A 1 95 ? -13.243 -2.945 12.736 1.00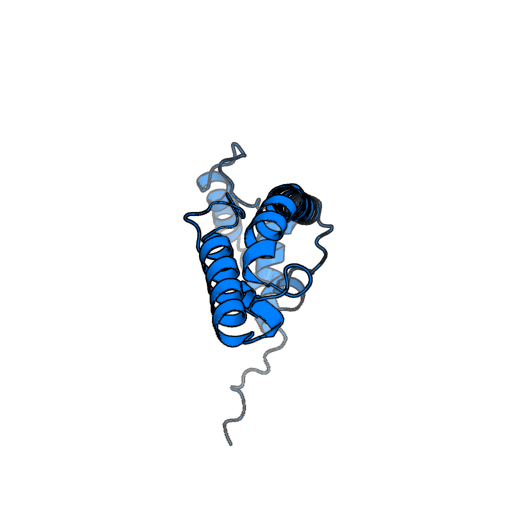 97.81 95 LYS A O 1
ATOM 768 N N . PHE A 1 96 ? -12.380 -4.292 14.306 1.00 98.06 96 PHE A N 1
ATOM 769 C CA . PHE A 1 96 ? -12.779 -3.466 15.444 1.00 98.06 96 PHE A CA 1
ATOM 770 C C . PHE A 1 96 ? -12.286 -2.020 15.296 1.00 98.06 96 PHE A C 1
ATOM 772 O O . PHE A 1 96 ? -13.068 -1.075 15.357 1.00 98.06 96 PHE A O 1
ATOM 779 N N . VAL A 1 97 ? -10.995 -1.826 15.010 1.00 97.81 97 VAL A N 1
ATOM 780 C CA . VAL A 1 97 ? -10.434 -0.475 14.865 1.00 97.81 97 VAL A CA 1
ATOM 781 C C . VAL A 1 97 ? -10.940 0.223 13.599 1.00 97.81 97 VAL A C 1
ATOM 783 O O . VAL A 1 97 ? -11.274 1.402 13.652 1.00 97.81 97 VAL A O 1
ATOM 786 N N . ARG A 1 98 ? -10.977 -0.463 12.452 1.00 96.88 98 ARG A N 1
ATOM 787 C CA . ARG A 1 98 ? -11.257 0.159 11.146 1.00 96.88 98 ARG A CA 1
ATOM 788 C C . ARG A 1 98 ? -12.738 0.323 10.839 1.00 96.88 98 ARG A C 1
ATOM 790 O O . ARG A 1 98 ? -13.116 1.345 10.277 1.00 96.88 98 ARG A O 1
ATOM 797 N N . GLU A 1 99 ? -13.556 -0.655 11.197 1.00 95.75 99 GLU A N 1
ATOM 798 C CA . GLU A 1 99 ? -14.979 -0.692 10.863 1.00 95.75 99 GLU A CA 1
ATOM 799 C C . GLU A 1 99 ? -15.836 -0.243 12.053 1.00 95.75 99 GLU A C 1
ATOM 801 O O . GLU A 1 99 ? -16.658 0.656 11.900 1.00 95.75 99 GLU A O 1
ATOM 806 N N . GLU A 1 100 ? -15.623 -0.800 13.249 1.00 96.44 100 GLU A N 1
ATOM 807 C CA . GLU A 1 100 ? -16.506 -0.541 14.401 1.00 96.44 100 GLU A CA 1
ATOM 808 C C . GLU A 1 100 ? -16.229 0.812 15.067 1.00 96.44 100 GLU A C 1
ATOM 810 O O . GLU A 1 100 ? -17.156 1.571 15.347 1.00 96.44 100 GLU A O 1
ATOM 815 N N . LEU A 1 101 ? -14.954 1.153 15.274 1.00 97.00 101 LEU A N 1
ATOM 816 C CA . LEU A 1 101 ? -14.551 2.464 15.796 1.00 97.00 101 LEU A CA 1
ATOM 817 C C . LEU A 1 101 ? -14.457 3.546 14.707 1.00 97.00 101 LEU A C 1
ATOM 819 O O . LEU A 1 101 ? -14.216 4.715 15.020 1.00 97.00 101 LEU A O 1
ATOM 823 N N . GLY A 1 102 ? -14.620 3.176 13.430 1.00 95.88 102 GLY A N 1
ATOM 824 C CA . GLY A 1 102 ? -14.472 4.092 12.296 1.00 95.88 102 GLY A CA 1
ATOM 825 C C . GLY A 1 102 ? -13.066 4.689 12.203 1.00 95.88 102 GLY A C 1
ATOM 826 O O . GLY A 1 102 ? -12.906 5.898 12.004 1.00 95.88 102 GLY A O 1
ATOM 827 N N . GLY A 1 103 ? -12.045 3.867 12.449 1.00 94.56 103 GLY A N 1
ATOM 828 C CA . GLY A 1 103 ? -10.654 4.290 12.455 1.00 94.56 103 GLY A CA 1
ATOM 829 C C . GLY A 1 103 ? -10.105 4.499 11.045 1.00 94.56 103 GLY A C 1
ATOM 830 O O . GLY A 1 103 ? -10.027 3.557 10.255 1.00 94.56 103 GLY A O 1
ATOM 831 N N . GLU A 1 104 ? -9.638 5.701 10.729 1.00 94.19 104 GLU A N 1
ATOM 832 C CA . GLU A 1 104 ? -9.201 6.060 9.373 1.00 94.19 104 GLU A CA 1
ATOM 833 C C . GLU A 1 104 ? -7.712 5.757 9.119 1.00 94.19 104 GLU A C 1
ATOM 835 O O . GLU A 1 104 ? -6.890 5.669 10.038 1.00 94.19 104 GLU A O 1
ATOM 840 N N . PHE A 1 105 ? -7.336 5.592 7.846 1.00 94.38 105 PHE A N 1
ATOM 841 C CA . PHE A 1 105 ? -5.925 5.586 7.455 1.00 94.38 105 PHE A CA 1
ATOM 842 C C . PHE A 1 105 ? -5.374 7.017 7.489 1.00 94.38 105 PHE A C 1
ATOM 844 O O . PHE A 1 105 ? -5.938 7.920 6.868 1.00 94.38 105 PHE A O 1
ATOM 851 N N . LEU A 1 106 ? -4.274 7.212 8.216 1.00 95.94 106 LEU A N 1
ATOM 852 C CA . LEU A 1 106 ? -3.652 8.519 8.397 1.00 95.94 106 LEU A CA 1
ATOM 853 C C . LEU A 1 106 ? -2.774 8.861 7.192 1.00 95.94 106 LEU A C 1
ATOM 855 O O . LEU A 1 106 ? -1.889 8.097 6.815 1.00 95.94 106 LEU A O 1
ATOM 859 N N . THR A 1 107 ? -3.010 10.033 6.615 1.00 95.38 107 THR A N 1
ATOM 860 C CA . THR A 1 107 ? -2.255 10.581 5.484 1.00 95.38 107 THR A CA 1
ATOM 861 C C . THR A 1 107 ? -2.151 12.094 5.634 1.00 95.38 107 THR A C 1
ATOM 863 O O . THR A 1 107 ? -3.075 12.726 6.147 1.00 95.38 107 THR A O 1
ATOM 866 N N . GLY A 1 108 ? -1.048 12.681 5.162 1.00 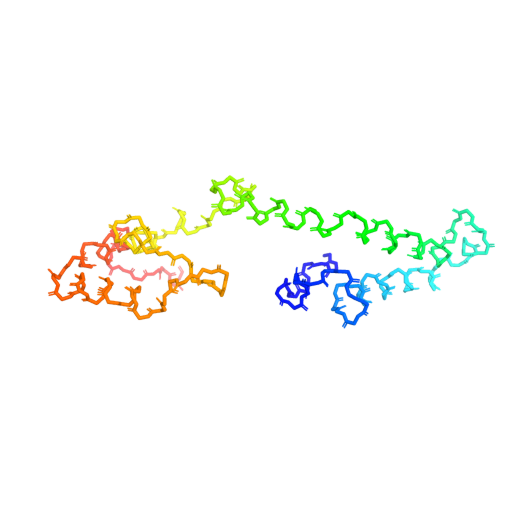96.31 108 GLY A N 1
ATOM 867 C CA . GLY A 1 108 ? -0.864 14.137 5.127 1.00 96.31 108 GLY A CA 1
ATOM 868 C C . GLY A 1 108 ? -1.798 14.860 4.148 1.00 96.31 108 GLY A C 1
ATOM 869 O O . GLY A 1 108 ? -1.888 16.081 4.177 1.00 96.31 108 GLY A O 1
ATOM 870 N N . GLU A 1 109 ? -2.512 14.117 3.301 1.00 94.06 109 GLU A N 1
ATOM 871 C CA . GLU A 1 109 ? -3.534 14.644 2.386 1.00 94.06 109 GLU A CA 1
ATOM 872 C C . GLU A 1 109 ? -4.867 14.948 3.096 1.00 94.06 109 GLU A C 1
ATOM 874 O O . GLU A 1 109 ? -5.732 15.622 2.536 1.00 94.06 109 GLU A O 1
ATOM 879 N N . LYS A 1 110 ? -5.052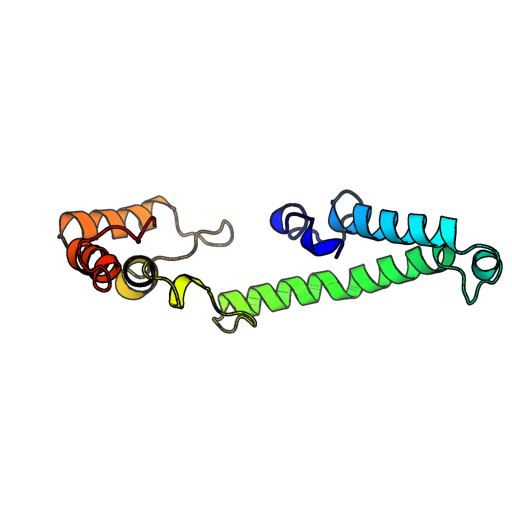 14.460 4.331 1.00 94.38 110 LYS A N 1
ATOM 880 C CA . LYS A 1 110 ? -6.260 14.659 5.142 1.00 94.38 110 LYS A CA 1
ATOM 881 C C . LYS A 1 110 ? -5.948 15.472 6.397 1.00 94.38 110 LYS A C 1
ATOM 883 O O . LYS A 1 110 ? -4.814 15.548 6.853 1.00 94.38 110 LYS A O 1
ATOM 888 N N . VAL A 1 111 ? -6.992 16.050 6.991 1.00 95.75 111 VAL A N 1
ATOM 889 C CA . VAL A 1 111 ? -6.883 16.880 8.207 1.00 95.75 111 VAL A CA 1
ATOM 890 C C . VAL A 1 111 ? -6.883 16.078 9.514 1.00 95.75 111 VAL A C 1
ATOM 892 O O . VAL A 1 111 ? -6.615 16.648 10.568 1.00 95.75 111 VAL A O 1
ATOM 895 N N . ARG A 1 112 ? -7.202 14.777 9.463 1.00 95.44 112 ARG A N 1
ATOM 896 C CA . ARG A 1 112 ? -7.314 13.910 10.644 1.00 95.44 112 ARG A CA 1
ATOM 897 C C . ARG A 1 112 ? -5.956 13.750 11.325 1.00 95.44 112 ARG A C 1
ATOM 899 O O . ARG A 1 112 ? -4.993 13.312 10.697 1.00 95.44 112 ARG A O 1
ATOM 906 N N . SER A 1 113 ? -5.893 14.048 12.619 1.00 96.88 113 SER A N 1
ATOM 907 C CA . SER A 1 113 ? -4.673 13.889 13.407 1.00 96.88 113 SER A CA 1
ATOM 908 C C . SER A 1 113 ? -4.519 12.468 13.971 1.00 96.88 113 SER A C 1
ATOM 910 O O . SER A 1 113 ? -5.512 11.783 14.228 1.00 96.88 113 SER A O 1
ATOM 912 N N . PRO A 1 114 ? -3.280 12.020 14.251 1.00 97.75 114 PRO A N 1
ATOM 913 C CA . PRO A 1 114 ? -3.056 10.750 14.940 1.00 97.75 114 PRO A CA 1
ATOM 914 C C . PRO A 1 114 ? -3.703 10.687 16.331 1.00 97.75 114 PRO A C 1
ATOM 916 O O . PRO A 1 114 ? -4.147 9.622 16.747 1.00 97.75 114 PRO A O 1
ATOM 919 N N . GLY A 1 115 ? -3.771 11.821 17.040 1.00 97.88 115 GLY A N 1
ATOM 920 C CA . GLY A 1 115 ? -4.361 11.900 18.379 1.00 97.88 115 GLY A CA 1
ATOM 921 C C . GLY A 1 115 ? -5.844 11.536 18.384 1.00 97.88 115 GLY A C 1
ATOM 922 O O . GLY A 1 115 ? -6.263 10.729 19.204 1.00 97.88 115 GLY A O 1
ATOM 923 N N . GLU A 1 116 ? -6.608 12.031 17.407 1.00 97.06 116 GLU A N 1
ATOM 924 C CA . GLU A 1 116 ? -8.034 11.705 17.268 1.00 97.06 116 GLU A CA 1
ATOM 925 C C . GLU A 1 116 ? -8.281 10.201 17.081 1.00 97.06 116 GLU A C 1
ATOM 927 O O . GLU A 1 116 ? -9.235 9.653 17.630 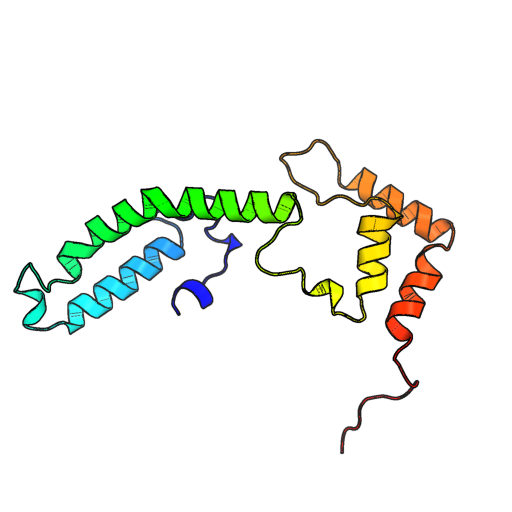1.00 97.06 116 GLU A O 1
ATOM 932 N N . GLU A 1 117 ? -7.422 9.516 16.322 1.00 97.50 117 GLU A N 1
ATOM 933 C CA . GLU A 1 117 ? -7.526 8.066 16.127 1.00 97.50 117 GLU A CA 1
ATOM 934 C C . GLU A 1 117 ? -7.106 7.289 17.385 1.00 97.50 117 GLU A C 1
ATOM 936 O O . GLU A 1 117 ? -7.757 6.310 17.756 1.00 97.50 117 GLU A O 1
ATOM 941 N N . CYS A 1 118 ? -6.066 7.749 18.090 1.00 97.50 118 CYS A N 1
ATOM 942 C CA . CYS A 1 118 ? -5.658 7.180 19.375 1.00 97.50 118 CYS A CA 1
ATOM 943 C C . CYS A 1 118 ? -6.758 7.310 20.437 1.00 97.50 118 CYS A C 1
ATOM 945 O O . CYS A 1 118 ? -7.017 6.343 21.153 1.00 97.50 118 CYS A O 1
ATOM 947 N N . ASP A 1 119 ? -7.427 8.461 20.520 1.00 98.00 119 ASP A N 1
ATOM 948 C CA . ASP A 1 119 ? -8.475 8.727 21.510 1.00 98.00 119 ASP A CA 1
ATOM 949 C C . ASP A 1 119 ? -9.685 7.798 21.331 1.00 98.00 119 ASP A C 1
ATOM 951 O O . ASP A 1 119 ? -10.241 7.318 22.325 1.00 98.00 119 ASP A O 1
ATOM 955 N N . LYS A 1 120 ? -10.063 7.472 20.084 1.00 97.06 120 LYS A N 1
ATOM 956 C CA . LYS A 1 120 ? -11.115 6.480 19.784 1.00 97.06 120 LYS A CA 1
ATOM 957 C C . LYS A 1 120 ? -10.776 5.116 20.386 1.00 97.06 120 LYS A C 1
ATOM 959 O O . LYS A 1 120 ? -11.575 4.542 21.126 1.00 97.06 120 LYS A O 1
ATOM 964 N N . VAL A 1 121 ? -9.576 4.612 20.090 1.00 97.38 121 VAL A N 1
ATOM 965 C CA . VAL A 1 121 ? -9.118 3.298 20.567 1.00 97.38 121 VAL A CA 1
ATOM 966 C C . VAL A 1 121 ? -8.948 3.310 22.083 1.00 97.38 121 VAL A C 1
ATOM 968 O O . VAL A 1 121 ? -9.413 2.393 22.754 1.00 97.38 121 VAL A O 1
ATOM 971 N N . PHE A 1 122 ? -8.346 4.359 22.645 1.00 97.81 122 PHE A N 1
ATOM 972 C CA . PHE A 1 122 ? -8.163 4.514 24.087 1.00 97.81 122 PHE A CA 1
ATOM 973 C C . PHE A 1 122 ? -9.492 4.507 24.840 1.00 97.81 122 PHE A C 1
ATOM 975 O O . PHE A 1 122 ? -9.658 3.746 25.791 1.00 97.81 122 PHE A O 1
ATOM 982 N N . THR A 1 123 ? -10.468 5.279 24.366 1.00 97.75 123 THR A N 1
ATOM 983 C CA . THR A 1 123 ? -11.812 5.308 24.950 1.00 97.75 123 THR A CA 1
ATOM 984 C C . THR A 1 123 ? -12.461 3.924 24.916 1.00 97.75 123 THR A C 1
ATOM 986 O O . THR A 1 123 ? -12.998 3.473 25.928 1.00 97.75 123 THR A O 1
ATOM 989 N N . ALA A 1 124 ? -12.364 3.213 23.789 1.00 97.31 124 ALA A N 1
ATOM 990 C CA . ALA A 1 124 ? -12.921 1.872 23.653 1.00 97.31 124 ALA A CA 1
ATOM 991 C C . ALA A 1 124 ? -12.214 0.843 24.558 1.00 97.31 124 ALA A C 1
ATOM 993 O O . ALA A 1 124 ? -12.868 -0.027 25.136 1.00 97.31 124 ALA A O 1
ATOM 994 N N . MET A 1 125 ? -10.897 0.973 24.747 1.00 96.62 125 MET A N 1
ATOM 995 C CA . MET A 1 125 ? -10.136 0.168 25.708 1.00 96.62 125 MET A CA 1
ATOM 996 C C . MET A 1 125 ? -10.588 0.432 27.147 1.00 96.62 125 MET A C 1
ATOM 998 O O . MET A 1 125 ? -10.835 -0.518 27.886 1.00 96.62 125 MET A O 1
ATOM 1002 N N . CYS A 1 126 ? -10.760 1.697 27.544 1.00 97.50 126 CYS A N 1
ATOM 1003 C CA . CYS A 1 126 ? -11.251 2.057 28.878 1.00 97.50 126 CYS A CA 1
ATOM 1004 C C . CYS A 1 126 ? -12.666 1.528 29.160 1.00 97.50 126 CYS A C 1
ATOM 1006 O O . CYS A 1 126 ? -13.002 1.269 30.312 1.00 97.50 126 CYS A O 1
ATOM 1008 N N . GLN A 1 127 ? -13.483 1.355 28.120 1.00 97.00 127 GLN A N 1
ATOM 1009 C CA . GLN A 1 127 ? -14.825 0.775 28.210 1.00 97.00 127 GLN A CA 1
ATOM 1010 C C . GLN A 1 127 ? -14.826 -0.762 28.200 1.00 97.00 127 GLN A C 1
ATOM 1012 O O . GLN A 1 127 ? -15.866 -1.371 28.425 1.00 97.00 127 GLN A O 1
ATOM 1017 N N . GLY A 1 128 ? -13.674 -1.399 27.962 1.00 96.38 128 GLY A N 1
ATOM 1018 C CA . GLY A 1 128 ? -13.557 -2.854 27.857 1.00 96.38 128 GLY A CA 1
ATOM 1019 C C . GLY A 1 128 ? -14.009 -3.432 26.512 1.00 96.38 128 GLY A C 1
ATOM 1020 O O . GLY A 1 128 ? -13.997 -4.649 26.353 1.00 96.38 128 GLY A O 1
ATOM 1021 N N . ASN A 1 129 ? -14.340 -2.593 25.524 1.00 95.94 129 ASN A N 1
ATOM 1022 C CA . ASN A 1 129 ? -14.856 -3.029 24.217 1.00 95.94 129 ASN A CA 1
ATOM 1023 C C . ASN A 1 129 ? -13.813 -3.798 23.386 1.00 95.94 129 ASN A C 1
ATOM 1025 O O . ASN A 1 129 ? -14.165 -4.478 22.433 1.00 95.94 129 ASN A O 1
ATOM 1029 N N . ILE A 1 130 ? -12.526 -3.697 23.735 1.00 96.19 130 ILE A N 1
ATOM 1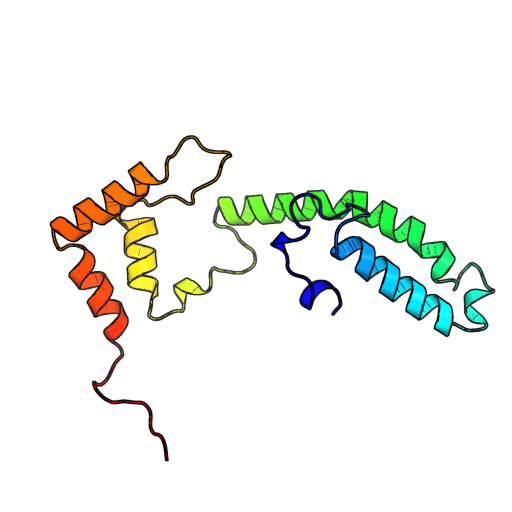030 C CA . ILE A 1 130 ? -11.444 -4.418 23.051 1.00 96.19 130 ILE A CA 1
ATOM 1031 C C . ILE A 1 130 ? -11.353 -5.900 23.458 1.00 96.19 130 ILE A C 1
ATOM 1033 O O . ILE A 1 130 ? -10.689 -6.677 22.775 1.00 96.19 130 ILE A O 1
ATOM 1037 N N . ASN A 1 131 ? -11.991 -6.303 24.563 1.00 95.75 131 ASN A N 1
ATOM 1038 C CA . ASN A 1 131 ? -11.842 -7.651 25.116 1.00 95.75 131 ASN A CA 1
ATOM 1039 C C . ASN A 1 131 ? -12.331 -8.730 24.141 1.00 95.75 131 ASN A C 1
ATOM 1041 O O . ASN A 1 131 ? -11.586 -9.669 23.864 1.00 95.75 131 ASN A O 1
ATOM 1045 N N . ASP A 1 132 ? -13.533 -8.569 23.583 1.00 96.88 132 ASP A N 1
ATOM 1046 C CA . ASP A 1 132 ? -14.112 -9.550 22.659 1.00 96.88 132 ASP A CA 1
ATOM 1047 C C . ASP A 1 132 ? -13.272 -9.687 21.370 1.00 96.88 132 ASP A C 1
ATOM 1049 O O . ASP A 1 132 ? -12.844 -10.806 21.078 1.00 96.88 132 ASP A O 1
ATOM 1053 N N . PRO A 1 133 ? -12.877 -8.598 20.667 1.00 97.31 133 PRO A N 1
ATOM 1054 C CA . PRO A 1 133 ? -11.967 -8.689 19.521 1.00 97.31 133 PRO A CA 1
ATOM 1055 C C . PRO A 1 133 ? -10.641 -9.411 19.806 1.00 97.31 133 PRO A C 1
ATOM 1057 O O . PRO A 1 133 ? -10.122 -10.120 18.941 1.00 97.31 133 PRO A O 1
ATOM 1060 N N . ILE A 1 134 ? -10.065 -9.244 21.005 1.00 96.88 134 ILE A N 1
ATOM 1061 C CA . ILE A 1 134 ? -8.836 -9.952 21.401 1.00 96.88 134 ILE A CA 1
ATOM 1062 C C . ILE A 1 134 ? -9.100 -11.453 21.546 1.00 96.88 134 ILE A C 1
ATOM 1064 O O . ILE A 1 134 ? -8.310 -12.264 21.056 1.00 96.88 134 ILE A O 1
ATOM 1068 N N . LEU A 1 135 ? -10.189 -11.832 22.217 1.00 97.44 135 LEU A N 1
ATOM 1069 C CA . LEU A 1 135 ? -10.544 -13.235 22.427 1.00 97.44 135 LEU A CA 1
ATOM 1070 C C . LEU A 1 135 ? -10.910 -13.927 21.110 1.00 97.44 135 LEU A C 1
ATOM 1072 O O . LEU A 1 135 ? -10.481 -15.058 20.875 1.00 97.44 135 LEU A O 1
ATOM 1076 N N . ASP A 1 136 ? -11.592 -13.226 20.206 1.00 97.69 136 ASP A N 1
ATOM 1077 C CA . ASP A 1 136 ? -11.938 -13.732 18.878 1.00 97.69 136 ASP A CA 1
ATOM 1078 C C . ASP A 1 136 ? -10.698 -14.088 18.050 1.00 97.69 136 ASP A C 1
ATOM 1080 O O . ASP A 1 136 ? -10.706 -15.092 17.331 1.00 97.69 136 ASP A O 1
ATOM 1084 N N . CYS A 1 137 ? -9.592 -13.349 18.209 1.00 97.69 137 CYS A N 1
ATOM 1085 C CA . CYS A 1 137 ? -8.321 -13.676 17.551 1.00 97.69 137 CYS A CA 1
ATOM 1086 C C . CYS A 1 137 ? -7.753 -15.044 17.974 1.00 97.69 137 CYS A C 1
ATOM 1088 O O . CYS A 1 137 ? -6.964 -15.652 17.242 1.00 97.69 137 CYS A O 1
ATOM 1090 N N . LEU A 1 138 ? -8.135 -15.526 19.158 1.00 96.94 138 LEU A N 1
ATOM 1091 C CA . LEU A 1 138 ? -7.676 -16.780 19.756 1.00 96.94 138 LEU A CA 1
ATOM 1092 C C . LEU A 1 138 ? -8.735 -17.888 19.716 1.00 96.94 138 LEU A C 1
ATOM 1094 O O . LEU A 1 138 ? -8.443 -19.005 20.131 1.00 96.94 138 LEU A O 1
ATOM 1098 N N . SER A 1 139 ? -9.926 -17.624 19.176 1.00 95.06 139 SER A N 1
ATOM 1099 C CA . SER A 1 139 ? -11.046 -18.579 19.122 1.00 95.06 139 SER A CA 1
ATOM 1100 C C . SER A 1 139 ? -10.697 -19.926 18.468 1.00 95.06 139 SER A C 1
ATOM 1102 O O . SER A 1 139 ? -11.264 -20.958 18.817 1.00 95.06 139 SER A O 1
ATOM 1104 N N . GLY A 1 140 ? -9.734 -19.937 17.541 1.00 92.44 140 GLY A N 1
ATOM 1105 C CA . GLY A 1 140 ? -9.232 -21.146 16.880 1.00 92.44 140 GLY A CA 1
ATOM 1106 C C . GLY A 1 140 ? -8.070 -21.852 17.591 1.00 92.44 140 GLY A C 1
ATOM 1107 O O . GLY A 1 140 ? -7.495 -22.778 17.016 1.00 92.44 140 GLY A O 1
ATOM 1108 N N . TRP A 1 141 ? -7.653 -21.404 18.778 1.00 96.69 141 TRP A N 1
ATOM 1109 C CA . TRP A 1 141 ? -6.578 -22.032 19.545 1.00 96.69 141 TRP A CA 1
ATOM 1110 C C . TRP A 1 141 ? -7.126 -23.126 20.466 1.00 96.69 141 TRP A C 1
ATOM 1112 O O . TRP A 1 141 ? -8.042 -22.899 21.247 1.00 96.69 141 TRP A O 1
ATOM 1122 N N . ASN A 1 142 ? -6.529 -24.316 20.403 1.00 95.38 142 ASN A N 1
ATOM 1123 C CA . ASN A 1 142 ? -6.903 -25.466 21.232 1.00 95.38 142 ASN A CA 1
ATOM 1124 C C . ASN A 1 142 ? -6.239 -25.469 22.624 1.00 95.38 142 ASN A C 1
ATOM 1126 O O . ASN A 1 142 ? -6.385 -26.443 23.355 1.00 95.38 142 ASN A O 1
ATOM 1130 N N . GLY A 1 143 ? -5.494 -24.420 22.986 1.00 96.00 143 GLY A N 1
ATOM 1131 C CA . GLY A 1 143 ? -4.768 -24.342 24.259 1.00 96.00 143 GLY A CA 1
ATOM 1132 C C . GLY A 1 143 ? -3.378 -24.987 24.246 1.00 96.00 143 GLY A C 1
ATOM 1133 O O . GLY A 1 143 ? -2.687 -24.952 25.261 1.00 96.00 143 GLY A O 1
ATOM 1134 N N . GLU A 1 144 ? -2.935 -25.540 23.114 1.00 96.50 144 GLU A N 1
ATOM 1135 C CA . GLU A 1 144 ? -1.668 -26.268 23.003 1.00 96.50 144 GLU A CA 1
ATOM 1136 C C . GLU A 1 144 ? -0.712 -25.607 21.993 1.00 96.50 144 GLU A C 1
ATOM 1138 O O . GLU A 1 144 ? -1.154 -24.920 21.064 1.00 96.50 144 GLU A O 1
ATOM 1143 N N . PRO A 1 145 ? 0.615 -25.767 22.156 1.00 95.50 145 PRO A N 1
ATOM 1144 C CA . PRO A 1 145 ? 1.573 -25.380 21.127 1.00 95.50 145 PRO A CA 1
ATOM 1145 C C . PRO A 1 145 ? 1.480 -26.311 19.909 1.00 95.50 145 PRO A C 1
ATOM 1147 O O . PRO A 1 145 ? 0.966 -27.426 19.985 1.00 95.50 145 PRO A O 1
ATOM 1150 N N . LEU A 1 146 ? 2.029 -25.869 18.775 1.00 96.00 146 LEU A N 1
ATOM 1151 C CA . LEU A 1 146 ? 2.158 -26.732 17.601 1.00 96.00 146 LEU A CA 1
ATOM 1152 C C . LEU A 1 146 ? 3.100 -27.917 17.895 1.00 96.00 146 LEU A C 1
ATOM 1154 O O . LEU A 1 146 ? 4.087 -27.731 18.615 1.00 96.00 146 LEU A O 1
ATOM 1158 N N . PRO A 1 147 ? 2.843 -29.109 17.322 1.00 95.25 147 PRO A N 1
ATOM 1159 C CA . PRO A 1 147 ? 3.735 -30.254 17.459 1.00 95.25 147 PRO A CA 1
ATOM 1160 C C . PRO A 1 147 ? 5.153 -29.931 16.982 1.00 95.25 147 PRO A C 1
ATOM 1162 O O . PRO A 1 147 ? 5.344 -29.309 15.937 1.00 95.25 147 PRO A O 1
ATOM 1165 N N . ILE A 1 148 ? 6.141 -30.378 17.753 1.00 94.12 148 ILE A N 1
ATOM 1166 C CA . ILE A 1 148 ? 7.574 -30.176 17.485 1.00 94.12 148 ILE A CA 1
ATOM 1167 C C . ILE A 1 148 ? 8.296 -31.476 17.090 1.00 94.12 148 ILE A C 1
ATOM 1169 O O . ILE A 1 148 ? 9.519 -31.472 16.953 1.00 94.12 148 ILE A O 1
ATOM 1173 N N . CYS A 1 149 ? 7.559 -32.582 16.942 1.00 76.12 149 CYS A N 1
ATOM 1174 C CA . CYS A 1 149 ? 8.076 -33.924 16.669 1.00 76.12 149 CYS A CA 1
ATOM 1175 C C . CYS A 1 149 ? 7.414 -34.531 15.435 1.00 76.12 149 CYS A C 1
ATOM 1177 O O . CYS A 1 149 ? 6.168 -34.438 15.346 1.00 76.12 149 CYS A O 1
#

InterPro domains:
  IPR001106 Aromatic amino acid lyase [PTHR10362] (2-149)
  IPR008948 L-Aspartase-like [SSF48557] (2-149)
  IPR023144 Phenylalanine ammonia-lyase, shielding domain superfamily [G3DSA:1.10.274.20] (1-83)